Protein AF-A0A7X8VM56-F1 (afdb_monomer_lite)

Foldseek 3Di:
DQEQWDKDAPPDPDPCWHDDPDPDPVSVVCSVAPDDRTPRDQNNLLQVQLCLVPQARDRDYDDPPDHMDTPDHDDRDDPVVSVVLQVVQLCCDPPRVLDDQDFDPARWRWDWHWDDDPLAIKTWIWHAGPVSGGGIFIDVNQHYNVSRSVVVSVVRNVVNVVVVVVVPDDPPPPDDDD

pLDDT: mean 78.43, std 21.4, range [33.41, 98.44]

Secondary structure (DSSP, 8-state):
--TT--EEBTTB----------SSTTHHHHTTTT-SS----HHHHHHHHHHHHHSS-----SSTT-PPEESS--PPPPHHHHHHHHHHHHHHHHTSTTTT----SS-EEEEEEEEEETTEEEEEEEEEETTTEEEEEEETT--SHHHHHHHHHHHHHHHHHHHHHHHHS---------

Radius of gyration: 19.13 Å; chains: 1; bounding box: 77×38×40 Å

Structure (mmCIF, N/CA/C/O backbone):
data_AF-A0A7X8VM56-F1
#
_entry.id   AF-A0A7X8VM56-F1
#
loop_
_atom_site.group_PDB
_atom_site.id
_atom_site.type_symbol
_atom_site.label_atom_id
_atom_site.label_alt_id
_atom_site.label_comp_id
_atom_site.label_asym_id
_atom_site.label_entity_id
_atom_site.label_seq_id
_atom_site.pdbx_PDB_ins_code
_atom_site.Cartn_x
_atom_site.Cartn_y
_atom_site.Cartn_z
_atom_site.occupancy
_atom_site.B_iso_or_equiv
_atom_site.auth_seq_id
_atom_site.auth_comp_id
_atom_site.auth_asym_id
_atom_site.auth_atom_id
_atom_site.pdbx_PDB_model_num
ATOM 1 N N . PHE A 1 1 ? 7.341 -9.571 8.031 1.00 50.28 1 PHE A N 1
ATOM 2 C CA . PHE A 1 1 ? 6.422 -8.952 7.052 1.00 50.28 1 PHE A CA 1
ATOM 3 C C . PHE A 1 1 ? 5.631 -9.972 6.226 1.00 50.28 1 PHE A C 1
ATOM 5 O O . PHE A 1 1 ? 4.682 -9.551 5.585 1.00 50.28 1 PHE A O 1
ATOM 12 N N . GLY A 1 2 ? 5.963 -11.275 6.219 1.00 45.44 2 GLY A N 1
ATOM 13 C CA . GLY A 1 2 ? 5.128 -12.284 5.542 1.00 45.44 2 GLY A CA 1
ATOM 14 C C . GLY A 1 2 ? 5.431 -12.541 4.066 1.00 45.44 2 GLY A C 1
ATOM 15 O O . GLY A 1 2 ? 4.726 -13.335 3.455 1.00 45.44 2 GLY A O 1
ATOM 16 N N . LEU A 1 3 ? 6.463 -11.911 3.495 1.00 55.19 3 LEU A N 1
ATOM 17 C CA . LEU A 1 3 ? 6.991 -12.293 2.179 1.00 55.19 3 LEU A CA 1
ATOM 18 C C . LEU A 1 3 ? 7.727 -13.630 2.287 1.00 55.19 3 LEU A C 1
ATOM 20 O O . LEU A 1 3 ? 8.520 -13.794 3.211 1.00 55.19 3 LEU A O 1
ATOM 24 N N . GLY A 1 4 ? 7.472 -14.546 1.350 1.00 48.69 4 GLY A N 1
ATOM 25 C CA . GLY A 1 4 ? 8.068 -15.887 1.348 1.00 48.69 4 GLY A CA 1
ATOM 26 C C . GLY A 1 4 ? 7.376 -16.903 2.260 1.00 48.69 4 GLY A C 1
ATOM 27 O O . GLY A 1 4 ? 7.825 -18.041 2.318 1.00 48.69 4 GLY A O 1
ATOM 28 N N . VAL A 1 5 ? 6.299 -16.514 2.956 1.00 55.69 5 VAL A N 1
ATOM 29 C CA . VAL A 1 5 ? 5.525 -17.424 3.812 1.00 55.69 5 VAL A CA 1
ATOM 30 C C . VAL A 1 5 ? 4.396 -18.058 3.018 1.00 55.69 5 VAL A C 1
ATOM 32 O O . VAL A 1 5 ? 3.622 -17.355 2.360 1.00 55.69 5 VAL A O 1
ATOM 35 N N . ASP A 1 6 ? 4.290 -19.379 3.116 1.00 58.75 6 ASP A N 1
ATOM 36 C CA . ASP A 1 6 ? 3.211 -20.153 2.515 1.00 58.75 6 ASP A CA 1
ATOM 37 C C . ASP A 1 6 ? 1.951 -20.069 3.384 1.00 58.75 6 ASP A C 1
ATOM 39 O O . ASP A 1 6 ? 1.952 -20.415 4.570 1.00 58.75 6 ASP A O 1
ATOM 43 N N . TYR A 1 7 ? 0.860 -19.610 2.775 1.00 58.22 7 TYR A N 1
ATOM 44 C CA . TYR A 1 7 ? -0.464 -19.599 3.387 1.00 58.22 7 TYR A CA 1
ATOM 45 C C . TYR A 1 7 ? -1.358 -20.558 2.613 1.00 58.22 7 TYR A C 1
ATOM 47 O O . TYR A 1 7 ? -1.535 -20.407 1.405 1.00 58.22 7 TYR A O 1
ATOM 55 N N . GLU A 1 8 ? -1.963 -21.511 3.314 1.00 61.66 8 GLU A N 1
ATOM 56 C CA . GLU A 1 8 ? -3.044 -22.319 2.759 1.00 61.66 8 GLU A CA 1
ATOM 57 C C . GLU A 1 8 ? -4.370 -21.645 3.110 1.00 61.66 8 GLU A C 1
ATOM 59 O O . GLU A 1 8 ? -4.875 -21.758 4.232 1.00 61.66 8 GLU A O 1
ATOM 64 N N . ILE A 1 9 ? -4.913 -20.895 2.148 1.00 63.25 9 ILE A N 1
ATOM 65 C CA . ILE A 1 9 ? -6.162 -20.145 2.297 1.00 63.25 9 ILE A CA 1
ATOM 66 C C . ILE A 1 9 ? -7.272 -20.894 1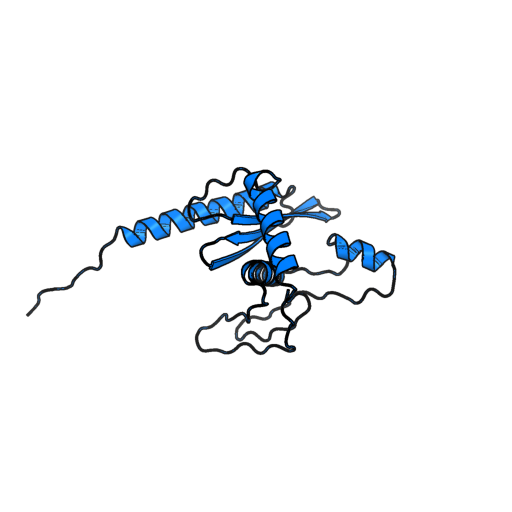.548 1.00 63.25 9 ILE A C 1
ATOM 68 O O . ILE A 1 9 ? -7.232 -20.983 0.318 1.00 63.25 9 ILE A O 1
ATOM 72 N N . PRO A 1 10 ? -8.305 -21.408 2.239 1.00 50.91 10 PRO A N 1
ATOM 73 C CA . PRO A 1 10 ? -9.418 -22.075 1.575 1.00 50.91 10 PRO A CA 1
ATOM 74 C C . PRO A 1 10 ? -10.081 -21.183 0.512 1.00 50.91 10 PRO A C 1
ATOM 76 O O . PRO A 1 10 ? -10.544 -20.080 0.805 1.00 50.91 10 PRO A O 1
ATOM 79 N N . GLY A 1 11 ? -10.144 -21.681 -0.728 1.00 45.56 11 GLY A N 1
ATOM 80 C CA . GLY A 1 11 ? -10.738 -20.972 -1.868 1.00 45.56 11 GLY A CA 1
ATOM 81 C C . GLY A 1 11 ? -9.797 -20.017 -2.609 1.00 45.56 11 GLY A C 1
ATOM 82 O O . GLY A 1 11 ? -10.266 -19.295 -3.489 1.00 45.56 11 GLY A O 1
ATOM 83 N N . LEU A 1 12 ? -8.500 -20.011 -2.285 1.00 49.53 12 LEU A N 1
ATOM 84 C CA . LEU A 1 12 ? -7.495 -19.193 -2.957 1.00 49.53 12 LEU A CA 1
ATOM 85 C C . LEU A 1 12 ? -6.215 -20.003 -3.192 1.00 49.53 12 LEU A C 1
ATOM 87 O O . LEU A 1 12 ? -5.520 -20.361 -2.246 1.00 49.53 12 LEU A O 1
ATOM 91 N N . ASP A 1 13 ? -5.872 -20.242 -4.456 1.00 48.50 13 ASP A N 1
ATOM 92 C CA . ASP A 1 13 ? -4.548 -20.753 -4.818 1.00 48.50 13 ASP A CA 1
ATOM 93 C C . ASP A 1 13 ? -3.540 -19.592 -4.703 1.00 48.50 13 ASP A C 1
ATOM 95 O O . ASP A 1 13 ? -3.331 -18.835 -5.655 1.00 48.50 13 ASP A O 1
ATOM 99 N N . THR A 1 14 ? -2.969 -19.366 -3.514 1.00 49.28 14 THR A N 1
ATOM 100 C CA . THR A 1 14 ? -2.002 -18.277 -3.294 1.00 49.28 14 THR A CA 1
ATOM 101 C C . THR A 1 14 ? -0.565 -18.690 -3.560 1.00 49.28 14 THR A C 1
ATOM 103 O O . THR A 1 14 ? -0.025 -19.555 -2.882 1.00 49.28 14 THR A O 1
ATOM 106 N N . ILE A 1 15 ? 0.099 -17.947 -4.447 1.00 50.47 15 ILE A N 1
ATOM 107 C CA . ILE A 1 15 ? 1.547 -17.719 -4.391 1.00 50.47 15 ILE A CA 1
ATOM 108 C C . ILE A 1 15 ? 1.717 -16.345 -3.738 1.00 50.47 15 ILE A C 1
ATOM 110 O O . ILE A 1 15 ? 1.445 -15.321 -4.363 1.00 50.47 15 ILE A O 1
ATOM 114 N N . THR A 1 16 ? 2.102 -16.294 -2.464 1.00 48.06 16 THR A N 1
ATOM 115 C CA . THR A 1 16 ? 2.368 -15.019 -1.764 1.00 48.06 16 THR A CA 1
ATOM 116 C C . THR A 1 16 ? 3.607 -14.321 -2.328 1.00 48.06 16 THR A C 1
ATOM 118 O O . THR A 1 16 ? 3.652 -13.089 -2.392 1.00 48.06 16 THR A O 1
ATOM 121 N N . GLY A 1 17 ? 4.533 -15.123 -2.849 1.00 43.62 17 GLY A N 1
ATOM 122 C CA . GLY A 1 17 ? 5.776 -14.756 -3.513 1.00 43.62 17 GLY A CA 1
ATOM 123 C C . GLY A 1 17 ? 6.907 -15.637 -2.992 1.00 43.62 17 GLY A C 1
ATOM 124 O O . GLY A 1 17 ? 6.900 -15.995 -1.820 1.00 43.62 17 GLY A O 1
ATOM 125 N N . SER A 1 18 ? 7.869 -16.002 -3.838 1.00 38.53 18 SER A N 1
ATOM 126 C CA . SER A 1 18 ? 9.094 -16.697 -3.420 1.00 38.53 18 SER A CA 1
ATOM 127 C C . SER A 1 18 ? 10.234 -15.689 -3.316 1.00 38.53 18 SER A C 1
ATOM 129 O O . SER A 1 18 ? 10.487 -15.001 -4.301 1.00 38.53 18 SER A O 1
ATOM 131 N N . VAL A 1 19 ? 10.926 -1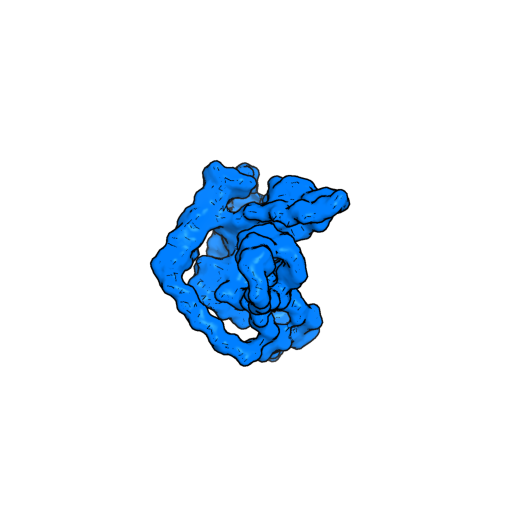5.632 -2.174 1.00 38.41 19 VAL A N 1
ATOM 132 C CA . VAL A 1 19 ? 12.234 -14.967 -2.048 1.00 38.41 19 VAL A CA 1
ATOM 133 C C . VAL A 1 19 ? 13.291 -16.073 -2.126 1.00 38.41 19 VAL A C 1
ATOM 135 O O . VAL A 1 19 ? 13.425 -16.827 -1.161 1.00 38.41 19 VAL A O 1
ATOM 138 N N . PRO A 1 20 ? 14.004 -16.266 -3.249 1.00 36.03 20 PRO A N 1
ATOM 139 C CA . PRO A 1 20 ? 15.064 -17.264 -3.308 1.00 36.03 20 PRO A CA 1
ATOM 140 C C . PRO A 1 20 ? 16.235 -16.830 -2.412 1.00 36.03 20 PRO A C 1
ATOM 142 O O . PRO A 1 20 ? 16.651 -15.671 -2.446 1.00 36.03 20 PRO A O 1
ATOM 145 N N . GLU A 1 21 ? 16.822 -17.749 -1.640 1.00 37.28 21 GLU A N 1
ATOM 146 C CA . GLU A 1 21 ? 18.122 -17.505 -1.005 1.00 37.28 21 GLU A CA 1
ATOM 147 C C . GLU A 1 21 ? 19.192 -17.382 -2.105 1.00 37.28 21 GLU A C 1
ATOM 149 O O . GLU A 1 21 ? 19.701 -18.379 -2.604 1.00 37.28 21 GLU A O 1
ATOM 154 N N . GLY A 1 22 ? 19.504 -16.156 -2.538 1.00 36.41 22 GLY A N 1
ATOM 155 C CA . GLY A 1 22 ? 20.506 -15.913 -3.580 1.00 36.41 22 GLY A CA 1
ATOM 156 C C . GLY A 1 22 ? 21.882 -16.473 -3.196 1.00 36.41 22 GLY A C 1
ATOM 157 O O . GLY A 1 22 ? 22.493 -16.039 -2.203 1.00 36.41 22 GLY A O 1
ATOM 158 N N . GLU A 1 23 ? 22.381 -17.416 -3.998 1.00 36.62 23 GLU A N 1
ATOM 159 C CA . GLU A 1 23 ? 23.683 -18.073 -3.831 1.00 36.62 23 GLU A CA 1
ATOM 160 C C . GLU A 1 23 ? 24.850 -17.155 -4.249 1.00 36.62 23 GLU A C 1
ATOM 162 O O . GLU A 1 23 ? 26.005 -17.416 -3.902 1.00 36.62 23 GLU A O 1
ATOM 167 N N . THR A 1 24 ? 24.574 -16.030 -4.927 1.00 35.34 24 THR A N 1
ATOM 168 C CA . THR A 1 24 ? 25.592 -15.086 -5.408 1.00 35.34 24 THR A CA 1
ATOM 169 C C . THR A 1 24 ? 25.341 -13.616 -5.004 1.00 35.34 24 THR A C 1
ATOM 171 O O . THR A 1 24 ? 24.203 -13.181 -4.821 1.00 35.34 24 THR A O 1
ATOM 174 N N . PRO A 1 25 ? 26.398 -12.782 -4.871 1.00 37.44 25 PRO A N 1
ATOM 175 C CA . PRO A 1 25 ? 26.272 -11.358 -4.516 1.00 37.44 25 PRO A CA 1
ATOM 176 C C . PRO A 1 25 ? 25.482 -10.499 -5.521 1.00 37.44 25 PRO A C 1
ATOM 178 O O . PRO A 1 25 ? 24.976 -9.438 -5.150 1.00 37.44 25 PRO A O 1
ATOM 181 N N . LEU A 1 26 ? 25.381 -10.946 -6.778 1.00 33.41 26 LEU A N 1
ATOM 182 C CA . LEU A 1 26 ? 24.606 -10.277 -7.825 1.00 33.41 26 LEU A CA 1
ATOM 183 C C . LEU A 1 26 ? 23.098 -10.450 -7.571 1.00 33.41 26 LEU A C 1
ATOM 185 O O . LEU A 1 26 ? 22.375 -9.462 -7.527 1.00 33.41 26 LEU A O 1
ATOM 189 N N . GLU A 1 27 ? 22.660 -11.665 -7.231 1.00 34.16 27 GLU A N 1
ATOM 190 C CA . GLU A 1 27 ? 21.262 -11.988 -6.892 1.00 34.16 27 GLU A CA 1
ATOM 191 C C . GLU A 1 27 ? 20.774 -11.240 -5.637 1.00 34.16 27 GLU A C 1
ATOM 193 O O . GLU A 1 27 ? 19.629 -10.801 -5.566 1.00 34.16 27 GLU A O 1
ATOM 198 N N . ARG A 1 28 ? 21.666 -10.994 -4.665 1.00 40.19 28 ARG A N 1
ATOM 199 C CA . ARG A 1 28 ? 21.360 -10.201 -3.454 1.00 40.19 28 ARG A CA 1
ATOM 200 C C . ARG A 1 28 ? 21.189 -8.705 -3.720 1.00 40.19 28 ARG A C 1
ATOM 202 O O . ARG A 1 28 ? 20.582 -8.010 -2.910 1.00 40.19 28 ARG A O 1
ATOM 209 N N . THR A 1 29 ? 21.746 -8.205 -4.821 1.00 36.59 29 THR A N 1
ATOM 210 C CA . THR A 1 29 ? 21.619 -6.798 -5.226 1.00 36.59 29 THR A CA 1
ATOM 211 C C . THR A 1 29 ? 20.347 -6.584 -6.051 1.00 36.59 29 THR A C 1
ATOM 213 O O . THR A 1 29 ? 19.706 -5.542 -5.927 1.00 36.59 29 THR A O 1
ATOM 216 N N . GLU A 1 30 ? 19.940 -7.591 -6.828 1.00 38.47 30 GLU A N 1
ATOM 217 C CA . GLU A 1 30 ? 18.724 -7.575 -7.652 1.00 38.47 30 GLU A CA 1
ATOM 218 C C . GLU A 1 30 ? 17.434 -7.763 -6.818 1.00 38.47 30 GLU A C 1
ATOM 220 O O . GLU A 1 30 ? 16.454 -7.044 -7.039 1.00 38.47 30 GLU A O 1
ATOM 225 N N . ALA A 1 31 ? 17.477 -8.580 -5.754 1.00 39.38 31 ALA A N 1
ATOM 226 C CA . ALA A 1 31 ? 16.377 -8.745 -4.788 1.00 39.38 31 ALA A CA 1
ATOM 227 C C . ALA A 1 31 ? 16.036 -7.461 -3.996 1.00 39.38 31 ALA A C 1
ATOM 229 O O . ALA A 1 31 ? 14.920 -7.262 -3.520 1.00 39.38 31 ALA A O 1
ATOM 230 N N . GLY A 1 32 ? 16.993 -6.534 -3.872 1.00 33.88 32 GLY A N 1
ATOM 231 C CA . GLY A 1 32 ? 16.795 -5.255 -3.184 1.00 33.88 32 GLY A CA 1
ATOM 232 C C . GLY A 1 32 ? 15.953 -4.233 -3.960 1.00 33.88 32 GLY A C 1
ATOM 233 O O . GLY A 1 32 ? 15.518 -3.246 -3.365 1.00 33.88 32 GLY A O 1
ATOM 234 N N . TYR A 1 33 ? 15.723 -4.452 -5.263 1.00 39.97 33 TYR A N 1
ATOM 235 C CA . TYR A 1 33 ? 15.013 -3.518 -6.152 1.00 39.97 33 TYR A CA 1
ATOM 236 C C . TYR A 1 33 ? 14.017 -4.193 -7.114 1.00 39.97 33 TYR A C 1
ATOM 238 O O . TYR A 1 33 ? 13.492 -3.529 -8.007 1.00 39.97 33 TYR A O 1
ATOM 246 N N . GLY A 1 34 ? 13.707 -5.479 -6.916 1.00 40.72 34 GLY A N 1
ATOM 247 C CA . GLY A 1 34 ? 12.612 -6.157 -7.615 1.00 40.72 34 GLY A CA 1
ATOM 248 C C . GLY A 1 34 ? 12.898 -6.528 -9.073 1.00 40.72 34 GLY A C 1
ATOM 249 O O . GLY A 1 34 ? 11.994 -6.442 -9.903 1.00 40.72 34 GLY A O 1
ATOM 250 N N . GLN A 1 35 ? 14.126 -6.945 -9.398 1.00 34.28 35 GLN A N 1
ATOM 251 C CA . GLN A 1 35 ? 14.418 -7.643 -10.660 1.00 34.28 35 GLN A CA 1
ATOM 252 C C . GLN A 1 35 ? 15.032 -9.025 -10.382 1.00 34.28 35 GLN A C 1
ATOM 254 O O . GLN A 1 35 ? 15.704 -9.210 -9.376 1.00 34.28 35 GLN A O 1
ATOM 259 N N . GLY A 1 36 ? 14.740 -10.010 -11.241 1.00 47.38 36 GLY A N 1
ATOM 260 C CA . GLY A 1 36 ? 15.000 -11.440 -11.001 1.00 47.38 36 GLY A CA 1
ATOM 261 C C . GLY A 1 36 ? 13.720 -12.234 -10.687 1.00 47.38 36 GLY A C 1
ATOM 262 O O . GLY A 1 36 ? 12.619 -11.704 -10.792 1.00 47.38 36 GLY A O 1
ATOM 263 N N . LEU A 1 37 ? 13.846 -13.514 -10.316 1.00 35.53 37 LEU A N 1
ATOM 264 C CA . LEU A 1 37 ? 12.746 -14.440 -9.956 1.00 35.53 37 LEU A CA 1
ATOM 265 C C . LEU A 1 37 ? 11.932 -14.026 -8.701 1.00 35.53 37 LEU A C 1
ATOM 267 O O . LEU A 1 37 ? 11.117 -14.811 -8.214 1.00 35.53 37 LEU A O 1
ATOM 271 N N . ASP A 1 38 ? 12.126 -12.810 -8.188 1.00 44.28 38 ASP A N 1
ATOM 272 C CA . ASP A 1 38 ? 11.358 -12.224 -7.090 1.00 44.28 38 ASP A CA 1
ATOM 273 C C . ASP A 1 38 ? 9.940 -11.871 -7.563 1.00 44.28 38 ASP A C 1
ATOM 275 O O . ASP A 1 38 ? 9.639 -10.792 -8.079 1.00 44.28 38 ASP A O 1
ATOM 279 N N . LEU A 1 39 ? 9.033 -12.828 -7.388 1.00 54.47 39 LEU A N 1
ATOM 280 C CA . LEU A 1 39 ? 7.604 -12.683 -7.642 1.00 54.47 39 LEU A CA 1
ATOM 281 C C . LEU A 1 39 ? 6.924 -12.048 -6.420 1.00 54.47 39 LEU A C 1
ATOM 283 O O . LEU A 1 39 ? 6.257 -12.734 -5.650 1.00 54.47 39 LEU A O 1
ATOM 287 N N . ALA A 1 40 ? 7.060 -10.734 -6.223 1.00 62.59 40 ALA A N 1
ATOM 288 C CA . ALA A 1 40 ? 6.226 -10.027 -5.249 1.00 62.59 40 ALA A CA 1
ATOM 289 C C . ALA A 1 40 ? 4.788 -9.919 -5.78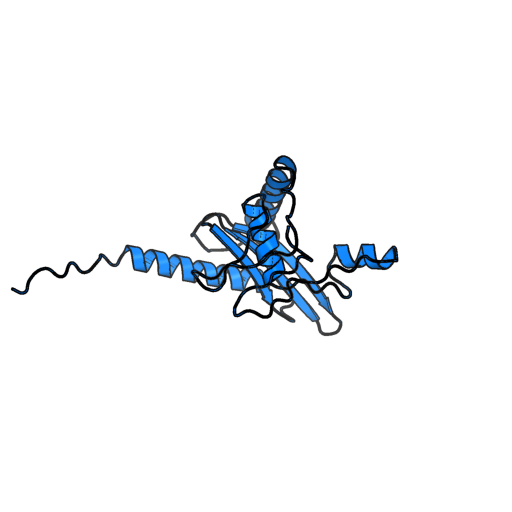9 1.00 62.59 40 ALA A C 1
ATOM 291 O O . ALA A 1 40 ? 4.487 -9.107 -6.666 1.00 62.59 40 ALA A O 1
ATOM 292 N N . SER A 1 41 ? 3.881 -10.761 -5.288 1.00 80.69 41 SER A N 1
ATOM 293 C CA . SER A 1 41 ? 2.464 -10.681 -5.651 1.00 80.69 41 SER A CA 1
ATOM 294 C C . SER A 1 41 ? 1.797 -9.461 -4.990 1.00 80.69 41 SER A C 1
ATOM 296 O O . SER A 1 41 ? 2.184 -9.073 -3.881 1.00 80.69 41 SER A O 1
ATOM 298 N N . PRO A 1 42 ? 0.744 -8.869 -5.589 1.00 87.12 42 PRO A N 1
ATOM 299 C CA . PRO A 1 42 ? -0.050 -7.842 -4.911 1.00 87.12 42 PRO A CA 1
ATOM 300 C C . PRO A 1 42 ? -0.589 -8.308 -3.552 1.00 87.12 42 PRO A C 1
ATOM 302 O O . PRO A 1 42 ? -0.639 -7.530 -2.604 1.00 87.12 42 PRO A O 1
ATOM 305 N N . PHE A 1 43 ? -0.930 -9.592 -3.422 1.00 83.25 43 PHE A N 1
ATOM 306 C CA . PHE A 1 43 ? -1.373 -10.162 -2.154 1.00 83.25 43 PHE A CA 1
ATOM 307 C C . PHE A 1 43 ? -0.270 -10.132 -1.083 1.00 83.25 43 PHE A C 1
ATOM 309 O O . PHE A 1 43 ? -0.497 -9.634 0.019 1.00 83.25 43 PHE A O 1
ATOM 316 N N . GLY A 1 44 ? 0.945 -10.577 -1.419 1.00 83.81 44 GLY A N 1
ATOM 317 C CA . GLY A 1 44 ? 2.099 -10.509 -0.519 1.00 83.81 44 GLY A CA 1
ATOM 318 C C . GLY A 1 44 ? 2.421 -9.074 -0.098 1.00 83.81 44 GLY A C 1
ATOM 319 O O . GLY A 1 44 ? 2.626 -8.803 1.083 1.00 83.81 44 GLY A O 1
ATOM 320 N N . MET A 1 45 ? 2.370 -8.121 -1.032 1.00 89.12 45 MET A N 1
ATOM 321 C CA . MET A 1 45 ? 2.602 -6.704 -0.723 1.00 89.12 45 MET A CA 1
ATOM 322 C C . MET A 1 45 ? 1.504 -6.085 0.152 1.00 89.12 45 MET A C 1
ATOM 324 O O . MET A 1 45 ? 1.798 -5.237 1.001 1.00 89.12 45 MET A O 1
ATOM 328 N N . ALA A 1 46 ? 0.256 -6.540 0.024 1.00 92.06 46 ALA A N 1
ATOM 329 C CA . ALA A 1 46 ? -0.810 -6.149 0.940 1.00 92.06 46 ALA A CA 1
ATOM 330 C C . ALA A 1 46 ? -0.550 -6.677 2.365 1.00 92.06 46 ALA A C 1
ATOM 332 O O . ALA A 1 46 ? -0.701 -5.919 3.323 1.00 92.06 46 ALA A O 1
ATOM 333 N N . LEU A 1 47 ? -0.073 -7.921 2.520 1.00 90.25 47 LEU A N 1
ATOM 334 C CA . LEU A 1 47 ? 0.322 -8.476 3.825 1.00 90.25 47 LEU A CA 1
ATOM 335 C C . LEU A 1 47 ? 1.499 -7.717 4.450 1.00 90.25 47 LEU A C 1
ATOM 337 O O . LEU A 1 47 ? 1.459 -7.391 5.637 1.00 90.25 47 LEU A O 1
ATOM 341 N N . VAL A 1 48 ? 2.513 -7.366 3.652 1.00 90.50 48 VAL A N 1
ATOM 342 C CA . VAL A 1 48 ? 3.631 -6.510 4.091 1.00 90.50 48 VAL A CA 1
ATOM 343 C C . VAL A 1 48 ? 3.111 -5.175 4.598 1.00 90.50 48 VAL A C 1
ATOM 345 O O . VAL A 1 48 ? 3.520 -4.714 5.663 1.00 90.50 48 VAL A O 1
ATOM 348 N N . SER A 1 49 ? 2.192 -4.565 3.852 1.00 95.50 49 SER A N 1
ATOM 349 C CA . SER A 1 49 ? 1.618 -3.269 4.203 1.00 95.50 49 SER A CA 1
ATOM 350 C C . SER A 1 49 ? 0.781 -3.349 5.482 1.00 95.50 49 SER A C 1
ATOM 352 O O . SER A 1 49 ? 0.892 -2.476 6.340 1.00 95.50 49 SER A O 1
ATOM 354 N N . ALA A 1 50 ? 0.023 -4.430 5.673 1.00 94.62 50 ALA A N 1
ATOM 355 C CA . ALA A 1 50 ? -0.709 -4.687 6.910 1.00 94.62 50 ALA A CA 1
ATOM 356 C C . ALA A 1 50 ? 0.231 -4.917 8.106 1.00 94.62 50 ALA A C 1
ATOM 358 O O . ALA A 1 50 ? -0.022 -4.438 9.213 1.00 94.62 50 ALA A O 1
ATOM 359 N N . ALA A 1 51 ? 1.359 -5.594 7.885 1.00 93.00 51 ALA A N 1
ATOM 360 C CA . ALA A 1 51 ? 2.383 -5.773 8.906 1.00 93.00 51 ALA A CA 1
ATOM 361 C C . ALA A 1 51 ? 3.102 -4.464 9.259 1.00 93.00 51 ALA A C 1
ATOM 363 O O . ALA A 1 51 ? 3.418 -4.241 10.426 1.00 93.00 51 ALA A O 1
ATOM 364 N N . ALA A 1 52 ? 3.313 -3.570 8.290 1.00 94.94 52 ALA A N 1
ATOM 365 C CA . ALA A 1 52 ? 3.813 -2.221 8.550 1.00 94.94 52 ALA A CA 1
ATOM 366 C C . ALA A 1 52 ? 2.804 -1.377 9.352 1.00 94.94 52 ALA A C 1
ATOM 368 O O . ALA A 1 52 ? 3.208 -0.611 10.226 1.00 94.94 52 ALA A O 1
ATOM 369 N N . ALA A 1 53 ? 1.503 -1.551 9.103 1.00 96.06 53 ALA A N 1
ATOM 370 C CA . ALA A 1 53 ? 0.444 -0.865 9.842 1.00 96.06 53 ALA A CA 1
ATOM 371 C C . ALA A 1 53 ? 0.364 -1.320 11.309 1.00 96.06 53 ALA A C 1
ATOM 373 O O . ALA A 1 53 ? 0.267 -0.499 12.218 1.00 96.06 53 ALA A O 1
ATOM 374 N N . THR A 1 54 ? 0.428 -2.632 11.545 1.00 93.75 54 THR A N 1
ATOM 375 C CA . THR A 1 54 ? 0.105 -3.239 12.851 1.00 93.75 54 THR A CA 1
ATOM 376 C C . THR A 1 54 ? 1.326 -3.676 13.664 1.00 93.75 54 THR A C 1
ATOM 378 O O . THR A 1 54 ? 1.203 -4.011 14.842 1.00 93.75 54 THR A O 1
ATOM 381 N N . GLY A 1 55 ? 2.511 -3.706 13.050 1.00 92.25 55 GLY A N 1
ATOM 382 C CA . GLY A 1 55 ? 3.732 -4.245 13.650 1.00 92.25 55 GLY A CA 1
ATOM 383 C C . GLY A 1 55 ? 3.746 -5.772 13.783 1.00 92.25 55 GLY A C 1
ATOM 384 O O . GLY A 1 55 ? 4.627 -6.313 14.449 1.00 92.25 55 GLY A O 1
ATOM 385 N N . LYS A 1 56 ? 2.785 -6.485 13.183 1.00 89.81 56 LYS A N 1
ATOM 386 C CA . LYS A 1 56 ? 2.703 -7.955 13.180 1.00 89.81 56 LYS A CA 1
ATOM 387 C C . LYS A 1 56 ? 2.173 -8.447 11.843 1.00 89.81 56 LYS A C 1
ATOM 389 O O . LYS A 1 56 ? 1.341 -7.789 11.236 1.00 89.81 56 LYS A O 1
ATOM 394 N N . THR A 1 57 ? 2.616 -9.610 11.381 1.00 84.81 57 THR A N 1
ATOM 395 C CA . THR A 1 57 ? 2.049 -10.181 10.152 1.00 84.81 57 THR A CA 1
ATOM 396 C C . THR A 1 57 ? 0.649 -10.731 10.450 1.00 84.81 57 THR A C 1
ATOM 398 O O . THR A 1 57 ? 0.536 -11.600 11.315 1.00 84.81 57 THR A O 1
ATOM 401 N N . PRO A 1 58 ? -0.420 -10.231 9.804 1.00 85.38 58 PRO A N 1
ATOM 402 C CA . PRO A 1 58 ? -1.755 -10.775 10.015 1.00 85.38 58 PRO A CA 1
ATOM 403 C C . PRO A 1 58 ? -1.894 -12.142 9.341 1.00 85.38 58 PRO A C 1
ATOM 405 O O . PRO A 1 58 ? -1.281 -12.395 8.304 1.00 85.38 58 PRO A O 1
ATOM 408 N N . VAL A 1 59 ? -2.758 -12.993 9.895 1.00 87.44 59 VAL A N 1
ATOM 409 C CA . VAL A 1 59 ? -3.193 -14.222 9.224 1.00 87.44 59 VAL A CA 1
ATOM 410 C C . VAL A 1 59 ? -4.372 -13.867 8.308 1.00 87.44 59 VAL A C 1
ATOM 412 O O . VAL A 1 59 ? -5.424 -13.470 8.816 1.00 87.44 59 VAL A O 1
ATOM 415 N N . PRO A 1 60 ? -4.221 -13.948 6.974 1.00 85.62 60 PRO A N 1
ATOM 416 C CA . PRO A 1 60 ? -5.282 -13.586 6.042 1.00 85.62 60 PRO A CA 1
ATOM 417 C C . PRO A 1 60 ? -6.431 -14.587 6.116 1.00 85.62 60 PRO A C 1
ATOM 419 O O . PRO A 1 60 ? -6.198 -15.784 6.206 1.00 85.62 60 PRO A O 1
ATOM 422 N N . VAL A 1 61 ? -7.671 -14.117 6.009 1.00 84.50 61 VAL A N 1
ATOM 423 C CA . VAL A 1 61 ? -8.866 -14.966 5.896 1.00 84.50 61 VAL A CA 1
ATOM 424 C C . VAL A 1 61 ? -9.682 -14.472 4.708 1.00 84.50 61 VAL A C 1
ATOM 426 O O . VAL A 1 61 ? -10.020 -13.292 4.648 1.00 84.50 61 VAL A O 1
ATOM 429 N N . LEU A 1 62 ? -10.004 -15.365 3.767 1.00 80.62 62 LEU A N 1
ATOM 430 C CA . LEU A 1 62 ? -10.844 -15.026 2.611 1.00 80.62 62 LEU A CA 1
ATOM 431 C C . LEU A 1 62 ? -12.321 -15.350 2.857 1.00 80.62 62 LEU A C 1
ATOM 433 O O . LEU A 1 62 ? -13.200 -14.554 2.532 1.00 80.62 62 LEU A O 1
ATOM 437 N N . ILE A 1 63 ? -12.597 -16.522 3.430 1.00 79.06 63 ILE A N 1
ATOM 438 C CA . ILE A 1 63 ? -13.957 -17.005 3.667 1.00 79.06 63 ILE A CA 1
ATOM 439 C C . ILE A 1 63 ? -14.225 -16.970 5.167 1.00 79.06 63 ILE A C 1
ATOM 441 O O . ILE A 1 63 ? -13.560 -17.650 5.946 1.00 79.06 63 ILE A O 1
ATOM 445 N N . SER A 1 64 ? -15.225 -16.192 5.585 1.00 80.50 64 SER A N 1
ATOM 446 C CA . SER A 1 64 ? -15.616 -16.122 6.993 1.00 80.50 64 SER A CA 1
ATOM 447 C C . SER A 1 64 ? -15.924 -17.516 7.552 1.00 80.50 64 SER A C 1
ATOM 449 O O . SER A 1 64 ? -16.602 -18.323 6.914 1.00 80.50 64 SER A O 1
ATOM 451 N N . GLY A 1 65 ? -15.416 -17.798 8.751 1.00 80.75 65 GLY A N 1
ATOM 452 C CA . GLY A 1 65 ? -15.581 -19.096 9.409 1.00 80.75 65 GLY A CA 1
ATOM 453 C C . GLY A 1 65 ? -14.670 -20.211 8.888 1.00 80.75 65 GLY A C 1
ATOM 454 O O . GLY A 1 65 ? -14.795 -21.333 9.367 1.00 80.75 65 GLY A O 1
ATOM 455 N N . HIS A 1 66 ? -13.767 -19.924 7.945 1.00 77.50 66 HIS A N 1
ATOM 456 C CA . HIS A 1 66 ? -12.728 -20.855 7.510 1.00 77.50 66 HIS A CA 1
ATOM 457 C C . HIS A 1 66 ? -11.369 -20.354 7.989 1.00 77.50 66 HIS A C 1
ATOM 459 O O . HIS A 1 66 ? -11.024 -19.189 7.793 1.00 77.50 66 HIS A O 1
ATOM 465 N N . GLU A 1 67 ? -10.616 -21.232 8.640 1.00 81.44 67 GLU A N 1
ATOM 466 C CA . GLU A 1 67 ? -9.287 -20.907 9.144 1.00 81.44 67 GLU A CA 1
ATOM 467 C C . GLU A 1 67 ? -8.243 -21.049 8.034 1.00 81.44 67 GLU A C 1
ATOM 469 O O . GLU A 1 67 ? -8.305 -21.964 7.210 1.00 81.44 67 GLU A O 1
ATOM 474 N N . THR A 1 68 ? -7.281 -20.132 8.034 1.00 81.88 68 THR A N 1
ATOM 475 C CA . THR A 1 68 ? -6.088 -20.198 7.189 1.00 81.88 68 THR A CA 1
ATOM 476 C C . THR A 1 68 ? -4.978 -20.879 7.965 1.00 81.88 68 THR A C 1
ATOM 478 O O . THR A 1 68 ? -4.712 -20.517 9.113 1.00 81.88 68 THR A O 1
ATOM 481 N N . THR A 1 69 ? -4.307 -21.835 7.328 1.00 77.50 69 THR A N 1
ATOM 482 C CA . THR A 1 69 ? -3.133 -22.485 7.919 1.00 77.50 69 THR A CA 1
ATOM 483 C C . THR A 1 69 ? -1.875 -21.724 7.510 1.00 77.50 69 THR A C 1
ATOM 485 O O . THR A 1 69 ? -1.722 -21.346 6.347 1.00 77.50 69 THR A O 1
ATOM 488 N N . VAL A 1 70 ? -0.989 -21.479 8.476 1.00 75.12 70 VAL A N 1
ATOM 489 C CA . VAL A 1 70 ? 0.286 -20.773 8.281 1.00 75.12 70 VAL A CA 1
ATOM 490 C C . VAL A 1 70 ? 1.421 -21.754 8.551 1.00 75.12 70 VAL A C 1
ATOM 492 O O . VAL A 1 70 ? 1.386 -22.461 9.560 1.00 75.12 70 VAL A O 1
ATOM 495 N N . SER A 1 71 ? 2.407 -21.819 7.656 1.00 68.75 71 SER A N 1
ATOM 496 C CA . SER A 1 71 ? 3.521 -22.772 7.758 1.00 68.75 71 SER A CA 1
ATOM 497 C C . SER A 1 71 ? 4.509 -22.453 8.887 1.00 68.75 71 SER A C 1
ATOM 499 O O . SER A 1 71 ? 5.158 -23.360 9.410 1.00 68.75 71 SER A O 1
ATOM 501 N N . GLU A 1 72 ? 4.601 -21.186 9.296 1.00 71.69 72 GLU A N 1
ATOM 502 C CA . GLU A 1 72 ? 5.532 -20.713 10.319 1.00 71.69 72 GLU A CA 1
ATOM 503 C C . GLU A 1 72 ? 4.991 -19.519 11.118 1.00 71.69 72 GLU A C 1
ATOM 505 O O . GLU A 1 72 ? 4.180 -18.729 10.637 1.00 71.69 72 GLU A O 1
ATOM 510 N N . ASP A 1 73 ? 5.465 -19.379 12.359 1.00 72.69 73 ASP A N 1
ATOM 511 C CA . ASP A 1 73 ? 5.205 -18.192 13.175 1.00 72.69 73 ASP A CA 1
ATOM 512 C C . ASP A 1 73 ? 6.242 -17.110 12.848 1.00 72.69 73 ASP A C 1
ATOM 514 O O . ASP A 1 73 ? 7.448 -17.366 12.855 1.00 72.69 73 ASP A O 1
ATOM 518 N N . ILE A 1 74 ? 5.780 -15.894 12.556 1.00 75.06 74 ILE A N 1
ATOM 519 C CA . ILE A 1 74 ? 6.637 -14.801 12.091 1.00 75.06 74 ILE A CA 1
ATOM 520 C C . ILE A 1 74 ? 6.880 -13.843 13.258 1.00 75.06 74 ILE A C 1
ATOM 522 O O . ILE A 1 74 ? 5.946 -13.148 13.676 1.00 75.06 74 ILE A O 1
ATOM 526 N N . PRO A 1 75 ? 8.127 -13.714 13.750 1.00 80.56 75 PRO A N 1
ATOM 527 C CA . PRO A 1 75 ? 8.436 -12.792 14.831 1.00 80.56 75 PRO A CA 1
ATOM 528 C C . PRO A 1 75 ? 8.027 -11.358 14.486 1.00 80.56 75 PRO A C 1
ATOM 530 O O . PRO A 1 75 ? 8.265 -10.866 13.377 1.00 80.56 75 PRO A O 1
ATOM 533 N N . ALA A 1 76 ? 7.435 -10.670 15.461 1.00 84.75 76 ALA A N 1
ATOM 534 C CA . ALA A 1 76 ? 7.118 -9.257 15.323 1.00 84.75 76 ALA A CA 1
ATOM 535 C C . ALA A 1 76 ? 8.417 -8.438 15.158 1.00 84.75 76 ALA A C 1
ATOM 537 O O . ALA A 1 76 ? 9.364 -8.650 15.923 1.00 84.75 76 ALA A O 1
ATOM 538 N N . PRO A 1 77 ? 8.485 -7.501 14.194 1.00 85.94 77 PRO A N 1
ATOM 539 C CA . PRO A 1 77 ? 9.610 -6.579 14.080 1.00 85.94 77 PRO A CA 1
ATOM 540 C C . PRO A 1 77 ? 9.742 -5.672 15.311 1.00 85.94 77 PRO A C 1
ATOM 542 O O . PRO A 1 77 ? 8.788 -5.475 16.065 1.00 85.94 77 PRO A O 1
ATOM 545 N N . ASP A 1 78 ? 10.920 -5.068 15.483 1.00 92.19 78 ASP A N 1
ATOM 546 C CA . ASP A 1 78 ? 11.154 -4.074 16.535 1.00 92.19 78 ASP A CA 1
ATOM 547 C C . ASP A 1 78 ? 10.140 -2.909 16.416 1.00 92.19 78 ASP A C 1
ATOM 549 O O . ASP A 1 78 ? 10.068 -2.270 15.357 1.00 92.19 78 ASP A O 1
ATOM 553 N N . PRO A 1 79 ? 9.374 -2.584 17.477 1.00 93.75 79 PRO A N 1
ATOM 554 C CA . PRO A 1 79 ? 8.420 -1.476 17.463 1.00 93.75 79 PRO A CA 1
ATOM 555 C C . PRO A 1 79 ? 9.033 -0.121 17.081 1.00 93.75 79 PRO A C 1
ATOM 557 O O . PRO A 1 79 ? 8.374 0.687 16.425 1.00 93.75 79 PRO A O 1
ATOM 560 N N . ALA A 1 80 ? 10.291 0.139 17.450 1.00 94.69 80 ALA A N 1
ATOM 561 C CA . ALA A 1 80 ? 10.982 1.370 17.079 1.00 94.69 80 ALA A CA 1
ATOM 562 C C . ALA A 1 80 ? 11.263 1.426 15.571 1.00 94.69 80 ALA A C 1
ATOM 564 O O . ALA A 1 80 ? 11.149 2.492 14.963 1.00 94.69 80 ALA A O 1
ATOM 565 N N . MET A 1 81 ? 11.578 0.280 14.959 1.00 93.81 81 MET A N 1
ATOM 566 C CA . MET A 1 81 ? 11.747 0.160 13.510 1.00 93.81 81 MET A CA 1
ATOM 567 C C . MET A 1 81 ? 10.417 0.377 12.784 1.00 93.81 81 MET A C 1
ATOM 569 O O . MET A 1 81 ? 10.369 1.112 11.800 1.00 93.81 81 MET A O 1
ATOM 573 N N . ILE A 1 82 ? 9.327 -0.206 13.297 1.00 95.56 82 ILE A N 1
ATOM 574 C CA . ILE A 1 82 ? 7.981 0.004 12.750 1.00 95.56 82 ILE A CA 1
ATOM 575 C C . ILE A 1 82 ? 7.613 1.485 12.801 1.00 95.56 82 ILE A C 1
ATOM 577 O O . ILE A 1 82 ? 7.265 2.053 11.774 1.00 95.56 82 ILE A O 1
ATOM 581 N N . SER A 1 83 ? 7.775 2.148 13.946 1.00 96.12 83 SER A N 1
ATOM 582 C CA . SER A 1 83 ? 7.452 3.574 14.072 1.00 96.12 83 SER A CA 1
ATOM 583 C C . SER A 1 83 ? 8.230 4.449 13.076 1.00 96.12 83 SER A C 1
ATOM 585 O O . SER A 1 83 ? 7.653 5.337 12.443 1.00 96.12 83 SER A O 1
ATOM 587 N N . GLN A 1 84 ? 9.519 4.166 12.867 1.00 96.31 84 GLN A N 1
ATOM 588 C CA . GLN A 1 84 ? 10.328 4.867 11.865 1.00 96.31 84 GLN A CA 1
ATOM 589 C C . GLN A 1 84 ? 9.833 4.602 10.438 1.00 96.31 84 GLN A C 1
ATOM 591 O O . GLN A 1 84 ? 9.701 5.540 9.649 1.00 96.31 84 GLN A O 1
ATOM 596 N N . LEU A 1 85 ? 9.518 3.345 10.110 1.00 95.69 85 LEU A N 1
ATOM 597 C CA . LEU A 1 85 ? 8.969 2.959 8.811 1.00 95.69 85 LEU A CA 1
ATOM 598 C C . LEU A 1 85 ? 7.658 3.691 8.513 1.00 95.69 85 LEU A C 1
ATOM 600 O O . LEU A 1 85 ? 7.510 4.265 7.435 1.00 95.69 85 LEU A O 1
ATOM 604 N N . GLN A 1 86 ? 6.744 3.737 9.480 1.00 97.75 86 GLN A N 1
ATOM 605 C CA . GLN A 1 86 ? 5.471 4.443 9.351 1.00 97.75 86 GLN A CA 1
ATOM 606 C C . GLN A 1 86 ? 5.696 5.942 9.088 1.00 97.75 86 GLN A C 1
ATOM 608 O O . GLN A 1 86 ? 5.086 6.509 8.183 1.00 97.75 86 GLN A O 1
ATOM 613 N N . GLY A 1 87 ? 6.639 6.582 9.788 1.00 97.69 87 GLY A N 1
ATOM 614 C CA . GLY A 1 87 ? 7.010 7.979 9.528 1.00 97.69 87 GLY A CA 1
ATOM 615 C C . GLY A 1 87 ? 7.554 8.219 8.111 1.00 97.69 87 GLY A C 1
ATOM 616 O O . GLY A 1 87 ? 7.196 9.205 7.455 1.00 97.69 87 GLY A O 1
AT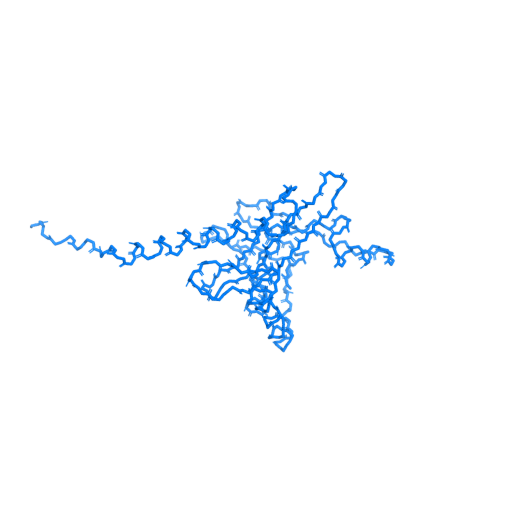OM 617 N N . MET A 1 88 ? 8.374 7.299 7.596 1.00 96.94 88 MET A N 1
ATOM 618 C CA . MET A 1 88 ? 8.868 7.359 6.214 1.00 96.94 88 MET A CA 1
ATOM 619 C C . MET A 1 88 ? 7.738 7.174 5.192 1.00 96.94 88 MET A C 1
ATOM 621 O O . MET A 1 88 ? 7.654 7.935 4.229 1.00 96.94 88 MET A O 1
ATOM 625 N N . MET A 1 89 ? 6.834 6.220 5.420 1.00 98.00 89 MET A N 1
ATOM 626 C CA . MET A 1 89 ? 5.678 5.964 4.551 1.00 98.00 89 MET A CA 1
ATOM 627 C C . MET A 1 89 ? 4.682 7.132 4.537 1.00 98.00 89 MET A C 1
ATOM 629 O O . MET A 1 89 ? 4.158 7.478 3.480 1.00 98.00 89 MET A O 1
ATOM 633 N N . ALA A 1 90 ? 4.458 7.792 5.678 1.00 97.69 90 ALA A N 1
ATOM 634 C CA . ALA A 1 90 ? 3.670 9.025 5.735 1.00 97.69 90 ALA A CA 1
ATOM 635 C C . ALA A 1 90 ? 4.305 10.133 4.885 1.00 97.69 90 ALA A C 1
ATOM 637 O O . ALA A 1 90 ? 3.618 10.850 4.159 1.00 97.69 90 ALA A O 1
ATOM 638 N N . SER A 1 91 ? 5.635 10.256 4.936 1.00 96.88 91 SER A N 1
ATOM 639 C CA . SER A 1 91 ? 6.365 11.290 4.194 1.00 96.88 91 SER A CA 1
ATOM 640 C C . SER A 1 91 ? 6.219 11.125 2.678 1.00 96.88 91 SER A C 1
ATOM 642 O O . SER A 1 91 ? 6.078 12.117 1.968 1.00 96.88 91 SER A O 1
ATOM 644 N N . VAL A 1 92 ? 6.170 9.889 2.168 1.00 96.38 92 VAL A N 1
ATOM 645 C CA . VAL A 1 92 ? 5.940 9.619 0.735 1.00 96.38 92 VAL A CA 1
ATOM 646 C C . VAL A 1 92 ? 4.630 10.232 0.245 1.00 96.38 92 VAL A C 1
ATOM 648 O O . VAL A 1 92 ? 4.599 10.796 -0.847 1.00 96.38 92 VAL A O 1
ATOM 651 N N . VAL A 1 93 ? 3.567 10.133 1.038 1.00 96.56 93 VAL A N 1
ATOM 652 C CA . VAL A 1 93 ? 2.237 10.634 0.671 1.00 96.56 93 VAL A CA 1
ATOM 653 C C . VAL A 1 93 ? 2.116 12.130 0.946 1.00 96.56 93 VAL A C 1
ATOM 655 O O . VAL A 1 93 ? 1.572 12.870 0.134 1.00 96.56 93 VAL A O 1
ATOM 658 N N . ASN A 1 94 ? 2.665 12.606 2.062 1.00 94.69 94 ASN A N 1
ATOM 659 C CA . ASN A 1 94 ? 2.492 13.997 2.475 1.00 94.69 94 ASN A CA 1
ATOM 660 C C . ASN A 1 94 ? 3.371 14.965 1.678 1.00 94.69 94 ASN A C 1
ATOM 662 O O . ASN A 1 94 ? 2.949 16.080 1.372 1.00 94.69 94 ASN A O 1
ATOM 666 N N . THR A 1 95 ? 4.599 14.564 1.347 1.00 92.38 95 THR A N 1
ATOM 667 C CA . THR A 1 95 ? 5.584 15.450 0.706 1.00 92.38 95 THR A CA 1
ATOM 668 C C . THR A 1 95 ? 6.335 14.806 -0.460 1.00 92.38 95 THR A C 1
ATOM 670 O O . THR A 1 95 ? 7.024 15.512 -1.196 1.00 92.38 95 THR A O 1
ATOM 673 N N . GLY A 1 96 ? 6.205 13.493 -0.649 1.00 92.38 96 GLY A N 1
ATOM 674 C CA . GLY A 1 96 ? 6.988 12.716 -1.606 1.00 92.38 96 GLY A CA 1
ATOM 675 C C . GLY A 1 96 ? 6.248 12.341 -2.890 1.00 92.38 96 GLY A C 1
ATOM 676 O O . GLY A 1 96 ? 5.440 13.095 -3.429 1.00 92.38 96 GLY A O 1
ATOM 677 N N . THR A 1 97 ? 6.577 11.162 -3.413 1.00 87.81 97 THR A N 1
ATOM 678 C CA . THR A 1 97 ? 6.119 10.655 -4.716 1.00 87.81 97 THR A CA 1
ATOM 679 C C . THR A 1 97 ? 4.651 10.237 -4.751 1.00 87.81 97 THR A C 1
ATOM 681 O O . THR A 1 97 ? 4.086 10.152 -5.832 1.00 87.81 97 THR A O 1
ATOM 684 N N . GLY A 1 98 ? 4.019 10.011 -3.597 1.00 86.19 98 GLY A N 1
ATOM 685 C CA . GLY A 1 98 ? 2.586 9.721 -3.489 1.00 86.19 98 GLY A CA 1
ATOM 686 C C . GLY A 1 98 ? 1.721 10.962 -3.249 1.00 86.19 98 GLY A C 1
ATOM 687 O O . GLY A 1 98 ? 0.540 10.830 -2.945 1.00 86.19 98 GLY A O 1
ATOM 688 N N . ARG A 1 99 ? 2.296 12.171 -3.312 1.00 91.56 99 ARG A N 1
ATOM 689 C CA . ARG A 1 99 ? 1.569 13.416 -3.030 1.00 91.56 99 ARG A CA 1
ATOM 690 C C . ARG A 1 99 ? 0.453 13.689 -4.035 1.00 91.56 99 ARG A C 1
ATOM 692 O O . ARG A 1 99 ? 0.564 13.365 -5.213 1.00 91.56 99 ARG A O 1
ATOM 699 N N . GLY A 1 100 ? -0.564 14.421 -3.586 1.00 91.06 100 GLY A N 1
ATOM 700 C CA . GLY A 1 100 ? -1.664 14.881 -4.440 1.00 91.06 100 GLY A CA 1
ATOM 701 C C . GLY A 1 100 ? -2.879 13.957 -4.472 1.00 91.06 100 GLY A C 1
ATOM 702 O O . GLY A 1 100 ? -3.803 14.239 -5.230 1.00 91.06 100 GLY A O 1
ATOM 703 N N . MET A 1 101 ? -2.891 12.910 -3.639 1.00 95.25 101 MET A N 1
ATOM 704 C CA . MET A 1 101 ? -4.103 12.149 -3.334 1.00 95.25 101 MET A CA 1
ATOM 705 C C . MET A 1 101 ? -5.205 13.077 -2.801 1.00 95.25 101 MET A C 1
ATOM 707 O O . MET A 1 101 ? -4.923 13.993 -2.024 1.00 95.25 101 MET A O 1
ATOM 711 N N . GLN A 1 102 ? -6.443 12.842 -3.227 1.00 96.75 102 GLN A N 1
ATOM 712 C CA . GLN A 1 102 ? -7.614 13.668 -2.926 1.00 96.75 102 GLN A CA 1
ATOM 713 C C . GLN A 1 102 ? -8.654 12.953 -2.058 1.00 96.75 102 GLN A C 1
ATOM 715 O O . GLN A 1 102 ? -9.606 13.599 -1.619 1.00 96.75 102 GLN A O 1
ATOM 720 N N . GLN A 1 103 ? -8.492 11.650 -1.804 1.00 95.50 103 GLN A N 1
ATOM 721 C CA . GLN A 1 103 ? -9.313 10.924 -0.832 1.00 95.50 103 GLN A CA 1
ATOM 722 C C . GLN A 1 103 ? -9.329 11.623 0.537 1.00 95.50 103 GLN A C 1
ATOM 724 O O . GLN A 1 103 ? -8.368 12.295 0.920 1.00 95.50 103 GLN A O 1
ATOM 729 N N . THR A 1 104 ? -10.415 11.452 1.286 1.00 95.12 104 THR A N 1
ATOM 730 C CA . THR A 1 104 ? -10.654 12.186 2.541 1.00 95.12 104 THR A CA 1
ATOM 731 C C . THR A 1 104 ? -10.918 11.273 3.737 1.00 95.12 104 THR A C 1
ATOM 733 O O . THR A 1 104 ? -11.098 11.763 4.850 1.00 95.12 104 THR A O 1
ATOM 736 N N . GLY A 1 105 ? -10.902 9.954 3.535 1.00 93.94 105 GLY A N 1
ATOM 737 C CA . GLY A 1 105 ? -11.216 8.941 4.541 1.00 93.94 105 GLY A CA 1
ATOM 738 C C . GLY A 1 105 ? -10.137 8.665 5.594 1.00 93.94 105 GLY A C 1
ATOM 739 O O . GLY A 1 105 ? -10.352 7.793 6.432 1.00 93.94 105 GLY A O 1
ATOM 740 N N . GLY A 1 106 ? -8.996 9.361 5.573 1.00 95.25 106 GLY A N 1
ATOM 741 C CA . GLY A 1 106 ? -7.940 9.251 6.593 1.00 95.25 106 GLY A CA 1
ATOM 742 C C . GLY A 1 106 ? -6.528 9.439 6.036 1.00 95.25 106 GLY A C 1
ATOM 743 O O . GLY A 1 106 ? -6.347 9.585 4.824 1.00 95.25 106 GLY A O 1
ATOM 744 N N . GLN A 1 107 ? -5.505 9.429 6.900 1.00 96.94 107 GLN A N 1
ATOM 745 C CA . GLN A 1 107 ? -4.113 9.476 6.438 1.00 96.94 107 GLN A CA 1
ATOM 746 C C . GLN A 1 107 ? -3.743 8.167 5.729 1.00 96.94 107 GLN A C 1
ATOM 748 O O . GLN A 1 107 ? -4.007 7.068 6.220 1.00 96.94 107 GLN A O 1
ATOM 753 N N . VAL A 1 108 ? -3.077 8.291 4.580 1.00 98.19 108 VAL A N 1
ATOM 754 C CA . VAL A 1 108 ? -2.476 7.161 3.862 1.00 98.19 108 VAL A CA 1
ATOM 755 C C . VAL A 1 108 ? -0.975 7.130 4.140 1.00 98.19 108 VAL A C 1
ATOM 757 O O . VAL A 1 108 ? -0.294 8.155 4.101 1.00 98.19 108 VAL A O 1
ATOM 760 N N . TYR A 1 109 ? -0.460 5.937 4.401 1.00 98.44 109 TYR A N 1
ATOM 761 C CA . TYR A 1 109 ? 0.947 5.625 4.601 1.00 98.44 109 TYR A CA 1
ATOM 762 C C . TYR A 1 109 ? 1.344 4.658 3.499 1.00 98.44 109 TYR A C 1
ATOM 764 O O . TYR A 1 109 ? 0.822 3.547 3.444 1.00 98.44 109 TYR A O 1
ATOM 772 N N . ALA A 1 110 ? 2.236 5.051 2.596 1.00 98.00 110 ALA A N 1
ATOM 773 C CA . ALA A 1 110 ? 2.488 4.233 1.418 1.00 98.00 110 ALA A CA 1
ATOM 774 C C . ALA A 1 110 ? 3.905 4.373 0.875 1.00 98.00 110 ALA A C 1
ATOM 776 O O . ALA A 1 110 ? 4.691 5.221 1.296 1.00 98.00 110 ALA A O 1
ATOM 777 N N . LYS A 1 111 ? 4.219 3.527 -0.100 1.00 97.19 111 LYS A N 1
ATOM 778 C CA . LYS A 1 111 ? 5.420 3.624 -0.915 1.00 97.19 111 LYS A CA 1
ATOM 779 C C . LYS A 1 111 ? 5.060 3.432 -2.386 1.00 97.19 111 LYS A C 1
ATOM 781 O O . LYS A 1 111 ? 4.294 2.535 -2.736 1.00 97.19 111 LYS A O 1
ATOM 786 N N . THR A 1 112 ? 5.634 4.273 -3.243 1.00 95.06 112 THR A N 1
ATOM 787 C CA . THR A 1 112 ? 5.588 4.096 -4.700 1.00 95.06 112 THR A CA 1
ATOM 788 C C . THR A 1 112 ? 6.745 3.220 -5.179 1.00 95.06 112 THR A C 1
ATOM 790 O O . THR A 1 112 ? 7.816 3.213 -4.560 1.00 95.06 112 THR A O 1
ATOM 793 N N . GLY A 1 113 ? 6.555 2.514 -6.288 1.00 89.88 113 GLY A N 1
ATOM 794 C CA . GLY A 1 113 ? 7.595 1.713 -6.927 1.00 89.88 113 GLY A CA 1
ATOM 795 C C . GLY A 1 113 ? 7.393 1.608 -8.433 1.00 89.88 113 GLY A C 1
ATOM 796 O O . GLY A 1 113 ? 6.277 1.756 -8.931 1.00 89.88 113 GLY A O 1
ATOM 797 N N . GLU A 1 114 ? 8.482 1.345 -9.142 1.00 87.69 114 GLU A N 1
ATOM 798 C CA . GLU A 1 114 ? 8.504 1.088 -10.579 1.00 87.69 114 GLU A CA 1
ATOM 799 C C . GLU A 1 114 ? 9.360 -0.150 -10.825 1.00 87.69 114 GLU A C 1
ATOM 801 O O . GLU A 1 114 ? 10.403 -0.307 -10.189 1.00 87.69 114 GLU A O 1
ATOM 806 N N . ALA A 1 115 ? 8.909 -1.033 -11.713 1.00 82.31 115 ALA A N 1
ATOM 807 C CA . ALA A 1 115 ? 9.665 -2.213 -12.119 1.00 82.31 115 ALA A CA 1
ATOM 808 C C . ALA A 1 115 ? 9.793 -2.233 -13.644 1.00 82.31 115 ALA A C 1
ATOM 810 O O . ALA A 1 115 ? 8.832 -2.521 -14.361 1.00 82.31 115 ALA A O 1
ATOM 811 N N . GLU A 1 116 ? 10.982 -1.889 -14.134 1.00 79.62 116 GLU A N 1
ATOM 812 C CA . GLU A 1 116 ? 11.280 -1.832 -15.563 1.00 79.62 116 GLU A CA 1
ATOM 813 C C . GLU A 1 116 ? 11.508 -3.224 -16.158 1.00 79.62 116 GLU A C 1
ATOM 815 O O . GLU A 1 116 ? 12.254 -4.041 -15.624 1.00 79.62 116 GLU A O 1
ATOM 820 N N . ILE A 1 117 ? 10.899 -3.470 -17.316 1.00 78.81 117 ILE A N 1
ATOM 821 C CA . ILE A 1 117 ? 11.151 -4.625 -18.175 1.00 78.81 117 ILE A CA 1
ATOM 822 C C . ILE A 1 117 ? 11.409 -4.152 -19.611 1.00 78.81 117 ILE A C 1
ATOM 824 O O . ILE A 1 117 ? 11.091 -3.024 -19.983 1.00 78.81 117 ILE A O 1
ATOM 828 N N . ASN A 1 118 ? 11.912 -5.042 -20.471 1.00 76.69 118 ASN A N 1
ATOM 829 C CA . ASN A 1 118 ? 12.203 -4.722 -21.880 1.00 76.69 118 ASN A CA 1
ATOM 830 C C . ASN A 1 118 ? 11.006 -4.123 -22.655 1.00 76.69 118 ASN A C 1
ATOM 832 O O . ASN A 1 118 ? 11.205 -3.443 -23.658 1.00 76.69 118 ASN A O 1
ATOM 836 N N . ALA A 1 119 ? 9.770 -4.388 -22.216 1.00 83.31 119 ALA A N 1
ATOM 837 C CA . ALA A 1 119 ? 8.536 -3.917 -22.848 1.00 83.31 119 ALA A CA 1
ATOM 838 C C . ALA A 1 119 ? 7.926 -2.648 -22.208 1.00 83.31 119 ALA A C 1
ATOM 840 O O . ALA A 1 119 ? 6.873 -2.200 -22.659 1.00 83.31 119 ALA A O 1
ATOM 841 N N . GLY A 1 120 ? 8.544 -2.075 -21.168 1.00 87.31 120 GLY A N 1
ATOM 842 C CA . GLY A 1 120 ? 8.037 -0.915 -20.422 1.00 87.31 120 GLY A CA 1
ATOM 843 C C . GLY A 1 120 ? 8.158 -1.091 -18.906 1.00 87.31 120 GLY A C 1
ATOM 844 O O . GLY A 1 120 ? 8.766 -2.046 -18.443 1.00 87.31 120 GLY A O 1
ATOM 845 N N . SER A 1 121 ? 7.565 -0.192 -18.118 1.00 88.12 121 SER A N 1
ATOM 846 C CA . SER A 1 121 ? 7.633 -0.241 -16.646 1.00 88.12 121 SER A CA 1
ATOM 847 C C . SER A 1 121 ? 6.287 -0.596 -16.019 1.00 88.12 121 SER A C 1
ATOM 849 O O . SER A 1 121 ? 5.235 -0.182 -16.508 1.00 88.12 121 SER A O 1
ATOM 851 N N . HIS A 1 122 ? 6.298 -1.406 -14.964 1.00 89.50 122 HIS A N 1
ATOM 852 C CA . HIS A 1 122 ? 5.138 -1.664 -14.114 1.00 89.50 122 HIS A CA 1
ATOM 853 C C . HIS A 1 122 ? 5.065 -0.615 -13.007 1.00 89.50 122 HIS A C 1
ATOM 855 O O . HIS A 1 122 ? 6.062 -0.353 -12.340 1.00 89.50 122 HIS A O 1
ATOM 861 N N . ALA A 1 123 ? 3.873 -0.073 -12.770 1.00 94.31 123 ALA A N 1
ATOM 862 C CA . ALA A 1 123 ? 3.642 0.916 -11.728 1.00 94.31 123 ALA A CA 1
ATOM 863 C C . ALA A 1 123 ? 3.114 0.241 -10.457 1.00 94.31 123 ALA A C 1
ATOM 865 O O . ALA A 1 123 ? 2.138 -0.512 -10.516 1.00 94.31 123 ALA A O 1
ATOM 866 N N . TRP A 1 124 ? 3.720 0.556 -9.314 1.00 95.25 124 TRP A N 1
ATOM 867 C CA . TRP A 1 124 ? 3.336 0.039 -8.005 1.00 95.25 124 TRP A CA 1
ATOM 868 C C . TRP A 1 124 ? 2.996 1.155 -7.022 1.00 95.25 124 TRP A C 1
ATOM 870 O O . TRP A 1 124 ? 3.700 2.163 -6.916 1.00 95.25 124 TRP A O 1
ATOM 880 N N . PHE A 1 125 ? 1.957 0.916 -6.226 1.00 97.50 125 PHE A N 1
ATOM 881 C CA . PHE A 1 125 ? 1.642 1.703 -5.042 1.00 97.50 125 PHE A CA 1
ATOM 882 C C . PHE A 1 125 ? 1.073 0.791 -3.957 1.00 97.50 125 PHE A C 1
ATOM 884 O O . PHE A 1 125 ? 0.072 0.111 -4.168 1.00 97.50 125 PHE A O 1
ATOM 891 N N . THR A 1 126 ? 1.731 0.735 -2.803 1.00 97.94 126 THR A N 1
ATOM 892 C CA . THR A 1 126 ? 1.375 -0.181 -1.711 1.00 97.94 126 THR A CA 1
ATOM 893 C C . THR A 1 126 ? 1.467 0.536 -0.379 1.00 97.94 126 THR A C 1
ATOM 895 O O . THR A 1 126 ? 2.323 1.405 -0.193 1.00 97.94 126 THR A O 1
ATOM 898 N N . GLY A 1 127 ? 0.591 0.191 0.554 1.00 97.94 127 GLY A N 1
ATOM 899 C CA . GLY A 1 127 ? 0.520 0.890 1.822 1.00 97.94 127 GLY A CA 1
ATOM 900 C C . GLY A 1 127 ? -0.713 0.539 2.628 1.00 97.94 127 GLY A C 1
ATOM 901 O O . GLY A 1 127 ? -1.368 -0.478 2.402 1.00 97.94 127 GLY A O 1
ATOM 902 N N . TYR A 1 128 ? -1.022 1.395 3.588 1.00 98.44 128 TYR A N 1
ATOM 903 C CA . TYR A 1 128 ? -2.210 1.281 4.410 1.00 98.44 128 TYR A CA 1
ATOM 904 C C . TYR A 1 128 ? -2.825 2.655 4.685 1.00 98.44 128 TYR A C 1
ATOM 906 O O . TYR A 1 128 ? -2.174 3.692 4.534 1.00 98.44 128 TYR A O 1
ATOM 914 N N . ARG A 1 129 ? -4.095 2.658 5.076 1.00 97.88 129 ARG A N 1
ATOM 915 C CA . ARG A 1 129 ? -4.861 3.831 5.498 1.00 97.88 129 ARG A CA 1
ATOM 916 C C . ARG A 1 129 ? -5.342 3.619 6.934 1.00 97.88 129 ARG A C 1
ATOM 918 O O . ARG A 1 129 ? -5.538 2.480 7.354 1.00 97.88 129 ARG A O 1
ATOM 925 N N . GLU A 1 130 ? -5.468 4.701 7.701 1.00 94.75 130 GLU A N 1
ATOM 926 C CA . GLU A 1 130 ? -5.776 4.661 9.147 1.00 94.75 130 GLU A CA 1
ATOM 927 C C . GLU A 1 130 ? -7.074 3.929 9.514 1.00 94.75 130 GLU A C 1
ATOM 929 O O . GLU A 1 130 ? -7.250 3.519 10.658 1.00 94.75 130 GLU A O 1
ATOM 934 N N . ASP A 1 131 ? -7.975 3.736 8.558 1.00 94.44 131 ASP A N 1
ATOM 935 C CA . ASP A 1 131 ? -9.266 3.076 8.720 1.00 94.44 131 ASP A CA 1
ATOM 936 C C . ASP A 1 131 ? -9.204 1.550 8.521 1.00 94.44 131 ASP A C 1
ATOM 938 O O . ASP A 1 131 ? -10.156 0.952 8.015 1.00 94.44 131 ASP A O 1
ATOM 942 N N . ASP A 1 132 ? -8.087 0.940 8.930 1.00 94.56 132 ASP A N 1
ATOM 943 C CA . ASP A 1 132 ? -7.831 -0.508 8.898 1.00 94.56 132 ASP A CA 1
ATOM 944 C C . ASP A 1 132 ? -7.879 -1.116 7.483 1.00 94.56 132 ASP A C 1
ATOM 946 O O . ASP A 1 132 ? -8.438 -2.186 7.239 1.00 94.56 132 ASP A O 1
ATOM 950 N N . ILE A 1 133 ? -7.288 -0.411 6.511 1.00 96.88 133 ILE A N 1
ATOM 951 C CA . ILE A 1 133 ? -7.153 -0.900 5.135 1.00 96.88 133 ILE A CA 1
ATOM 952 C C . ILE A 1 133 ? -5.680 -0.980 4.762 1.00 96.88 133 ILE A C 1
ATOM 954 O O . ILE A 1 133 ? -5.016 0.045 4.645 1.00 96.88 133 ILE A O 1
ATOM 958 N N . ALA A 1 134 ? -5.189 -2.184 4.476 1.00 97.31 134 ALA A N 1
ATOM 959 C CA . ALA A 1 134 ? -3.937 -2.397 3.757 1.00 97.31 134 ALA A CA 1
ATOM 960 C C . ALA A 1 134 ? -4.219 -2.687 2.277 1.00 97.31 134 ALA A C 1
ATOM 962 O O . ALA A 1 134 ? -5.195 -3.357 1.941 1.00 97.31 134 ALA A O 1
ATOM 963 N N . PHE A 1 135 ? -3.368 -2.189 1.384 1.00 97.25 135 PHE A N 1
ATOM 964 C CA . PHE A 1 135 ? -3.563 -2.297 -0.057 1.00 97.25 135 PHE A CA 1
ATOM 965 C C . PHE A 1 135 ? -2.243 -2.478 -0.807 1.00 97.25 135 PHE A C 1
ATOM 967 O O . PHE A 1 135 ? -1.182 -2.038 -0.364 1.00 97.25 135 PHE A O 1
ATOM 974 N N . ALA A 1 136 ? -2.346 -3.056 -2.001 1.00 96.50 136 ALA A N 1
ATOM 975 C CA . ALA A 1 136 ? -1.307 -3.046 -3.018 1.00 96.50 136 ALA A CA 1
ATOM 976 C C . ALA A 1 136 ? -1.963 -2.899 -4.395 1.00 96.50 136 ALA A C 1
ATOM 978 O O . ALA A 1 136 ? -2.881 -3.641 -4.741 1.00 96.50 136 ALA A O 1
ATOM 979 N N . THR A 1 137 ? -1.494 -1.932 -5.174 1.00 96.62 137 THR A N 1
ATOM 980 C CA . THR A 1 137 ? -1.946 -1.661 -6.539 1.00 96.62 137 THR A CA 1
ATOM 981 C C . THR A 1 137 ? -0.777 -1.863 -7.488 1.00 96.62 137 THR A C 1
ATOM 983 O O . THR A 1 137 ? 0.263 -1.221 -7.341 1.00 96.62 137 THR A O 1
ATOM 986 N N . LEU A 1 138 ? -0.973 -2.750 -8.462 1.00 93.81 138 LEU A N 1
ATOM 987 C CA . LEU A 1 138 ? -0.060 -3.006 -9.569 1.00 93.81 138 LEU A CA 1
ATOM 988 C C . LEU A 1 138 ? -0.765 -2.655 -10.875 1.00 93.81 138 LEU A C 1
ATOM 990 O O . LEU A 1 138 ? -1.817 -3.216 -11.181 1.00 93.81 138 LEU A O 1
ATOM 994 N N . VAL A 1 139 ? -0.152 -1.787 -11.674 1.00 93.50 139 VAL A N 1
ATOM 995 C CA . VAL A 1 139 ? -0.543 -1.566 -13.068 1.00 93.50 139 VAL A CA 1
ATOM 996 C C . VAL A 1 139 ? 0.572 -2.092 -13.963 1.00 93.50 139 VAL A C 1
ATOM 998 O O . VAL A 1 139 ? 1.631 -1.476 -14.110 1.00 93.50 139 VAL A O 1
ATOM 1001 N N . VAL A 1 140 ? 0.336 -3.269 -14.545 1.00 90.38 140 VAL A N 1
ATOM 1002 C CA . VAL A 1 140 ? 1.259 -3.914 -15.487 1.00 90.38 140 VAL A CA 1
ATOM 1003 C C . VAL A 1 140 ? 1.428 -3.017 -16.706 1.00 90.38 140 VAL A C 1
ATOM 1005 O O . VAL A 1 140 ? 0.447 -2.584 -17.305 1.00 90.38 140 VAL A O 1
ATOM 1008 N 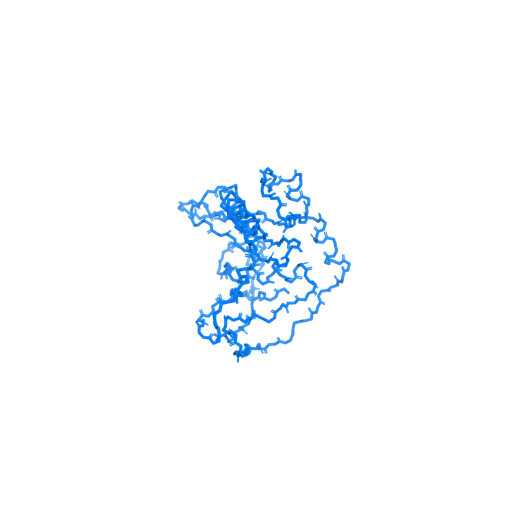N . LEU A 1 141 ? 2.683 -2.739 -17.057 1.00 90.94 141 LEU A N 1
ATOM 1009 C CA . LEU A 1 141 ? 3.054 -1.786 -18.109 1.00 90.94 141 LEU A CA 1
ATOM 1010 C C . LEU A 1 141 ? 2.419 -0.390 -17.912 1.00 90.94 141 LEU A C 1
ATOM 1012 O O . LEU A 1 141 ? 2.171 0.330 -18.876 1.00 90.94 141 LEU A O 1
ATOM 1016 N N . GLY A 1 142 ? 2.155 -0.008 -16.656 1.00 90.62 142 GLY A N 1
ATOM 1017 C CA . GLY A 1 142 ? 1.549 1.269 -16.276 1.00 90.62 142 GLY A CA 1
ATOM 1018 C C . GLY A 1 142 ? 2.470 2.487 -16.382 1.00 90.62 142 GLY A C 1
ATOM 1019 O O . GLY A 1 142 ? 2.013 3.604 -16.141 1.00 90.62 142 GLY A O 1
ATOM 1020 N N . GLY A 1 143 ? 3.742 2.290 -16.737 1.00 91.56 143 GLY A N 1
ATOM 1021 C CA . GLY A 1 143 ? 4.742 3.349 -16.781 1.00 91.56 143 GLY A CA 1
ATOM 1022 C C . GLY A 1 143 ? 5.158 3.769 -15.374 1.00 91.56 143 GLY A C 1
ATOM 1023 O O . GLY A 1 143 ? 5.532 2.921 -14.567 1.00 91.56 143 GLY A O 1
ATOM 1024 N N . GLY A 1 144 ? 5.092 5.072 -15.104 1.00 90.50 144 GLY A N 1
ATOM 1025 C CA . GLY A 1 144 ? 5.470 5.648 -13.818 1.00 90.50 144 GLY A CA 1
ATOM 1026 C C . GLY A 1 144 ? 4.514 5.289 -12.680 1.00 90.50 144 GLY A C 1
ATOM 1027 O O . GLY A 1 144 ? 3.327 5.003 -12.884 1.00 90.50 144 GLY A O 1
ATOM 1028 N N . SER A 1 145 ? 5.033 5.321 -11.455 1.00 91.50 145 SER A N 1
ATOM 1029 C CA . SER A 1 145 ? 4.281 4.968 -10.243 1.00 91.50 145 SER A CA 1
ATOM 1030 C C . SER A 1 145 ? 3.061 5.865 -9.957 1.00 91.50 145 SER A C 1
ATOM 1032 O O . SER A 1 145 ? 2.156 5.476 -9.208 1.00 91.50 145 SER A O 1
ATOM 1034 N N . GLU A 1 146 ? 2.974 7.034 -10.595 1.00 95.31 146 GLU A N 1
ATOM 1035 C CA . GLU A 1 146 ? 1.823 7.937 -10.532 1.00 95.31 146 GLU A CA 1
ATOM 1036 C C . GLU A 1 146 ? 0.542 7.263 -11.033 1.00 95.31 146 GLU A C 1
ATOM 1038 O O . GLU A 1 146 ? -0.532 7.512 -10.487 1.00 95.31 146 GLU A O 1
ATOM 1043 N N . THR A 1 147 ? 0.644 6.365 -12.020 1.00 96.69 147 THR A N 1
ATOM 1044 C CA . THR A 1 147 ? -0.509 5.628 -12.552 1.00 96.69 147 THR A CA 1
ATOM 1045 C C . THR A 1 147 ? -1.152 4.757 -11.472 1.00 96.69 147 THR A C 1
ATOM 1047 O O . THR A 1 147 ? -2.368 4.801 -11.282 1.00 96.69 147 THR A O 1
ATOM 1050 N N . ALA A 1 148 ? -0.349 3.993 -10.724 1.00 97.06 148 ALA A N 1
ATOM 1051 C CA . ALA A 1 148 ? -0.852 3.167 -9.626 1.00 97.06 148 ALA A CA 1
ATOM 1052 C C . ALA A 1 148 ? -1.404 4.031 -8.483 1.00 97.06 148 ALA A C 1
ATOM 1054 O O . ALA A 1 148 ? -2.475 3.739 -7.955 1.00 97.06 148 ALA A O 1
ATOM 1055 N N . THR A 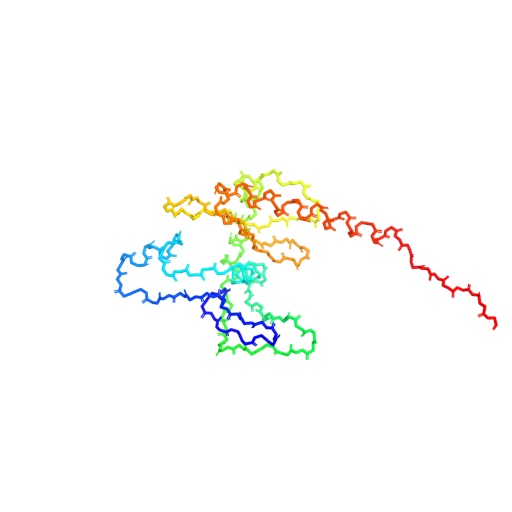1 149 ? -0.723 5.138 -8.169 1.00 97.88 149 THR A N 1
ATOM 1056 C CA . THR A 1 149 ? -1.161 6.102 -7.147 1.00 97.88 149 THR A CA 1
ATOM 1057 C C . THR A 1 149 ? -2.540 6.683 -7.479 1.00 97.88 149 THR A C 1
ATOM 1059 O O . THR A 1 149 ? -3.427 6.696 -6.628 1.00 97.88 149 THR A O 1
ATOM 1062 N N . ALA A 1 150 ? -2.759 7.099 -8.730 1.00 97.62 150 ALA A N 1
ATOM 1063 C CA . ALA A 1 150 ? -4.027 7.669 -9.185 1.00 97.62 150 ALA A CA 1
ATOM 1064 C C . ALA A 1 150 ? -5.182 6.654 -9.153 1.00 97.62 150 ALA A C 1
ATOM 1066 O O . ALA A 1 150 ? -6.299 7.000 -8.767 1.00 97.62 150 ALA A O 1
ATOM 1067 N N . VAL A 1 151 ? -4.922 5.394 -9.523 1.00 98.00 151 VAL A N 1
ATOM 1068 C CA . VAL A 1 151 ? -5.923 4.317 -9.437 1.00 98.00 151 VAL A CA 1
ATOM 1069 C C . VAL A 1 151 ? -6.352 4.086 -7.987 1.00 98.00 151 VAL A C 1
ATOM 1071 O O . VAL A 1 151 ? -7.550 4.004 -7.709 1.00 98.00 151 VAL A O 1
ATOM 1074 N N . THR A 1 152 ? -5.395 4.015 -7.058 1.00 98.25 152 THR A N 1
ATOM 1075 C CA . THR A 1 152 ? -5.690 3.847 -5.630 1.00 98.25 152 THR A CA 1
ATOM 1076 C C . THR A 1 152 ? -6.451 5.041 -5.058 1.00 98.25 152 THR A C 1
ATOM 1078 O O . THR A 1 152 ? -7.428 4.846 -4.338 1.00 98.25 152 THR A O 1
ATOM 1081 N N . ASP A 1 153 ? -6.050 6.269 -5.394 1.00 98.31 153 ASP A N 1
ATOM 1082 C CA . ASP A 1 153 ? -6.739 7.475 -4.927 1.00 98.31 153 ASP A CA 1
ATOM 1083 C C . ASP A 1 153 ? -8.195 7.506 -5.402 1.00 98.31 153 ASP A C 1
ATOM 1085 O O . ASP A 1 153 ? -9.111 7.687 -4.602 1.00 98.31 153 ASP A O 1
ATOM 1089 N N . HIS A 1 154 ? -8.435 7.205 -6.682 1.00 98.25 154 HIS A N 1
ATOM 1090 C CA . HIS A 1 154 ? -9.791 7.120 -7.217 1.00 98.25 154 HIS A CA 1
ATOM 1091 C C . HIS A 1 154 ? -10.627 6.038 -6.517 1.00 98.25 154 HIS A C 1
ATOM 1093 O O . HIS A 1 154 ? -11.797 6.268 -6.210 1.00 98.25 154 HIS A O 1
ATOM 1099 N N . PHE A 1 155 ? -10.051 4.866 -6.226 1.00 98.06 155 PHE A N 1
ATOM 1100 C CA . PHE A 1 155 ? -10.738 3.839 -5.437 1.00 98.06 155 PHE A CA 1
ATOM 1101 C C . PHE A 1 155 ? -11.150 4.369 -4.057 1.00 98.06 155 PHE A C 1
ATOM 1103 O O . PHE A 1 155 ? -12.304 4.194 -3.658 1.00 98.06 155 PHE A O 1
ATOM 1110 N N . PHE A 1 156 ? -10.245 5.049 -3.350 1.00 98.19 156 PHE A N 1
ATOM 1111 C CA . PHE A 1 156 ? -10.533 5.588 -2.025 1.00 98.19 156 PHE A CA 1
ATOM 1112 C C . PHE A 1 156 ? -11.566 6.710 -2.043 1.00 98.19 156 PHE A C 1
ATOM 1114 O O . PHE A 1 156 ? -12.482 6.670 -1.229 1.00 98.19 156 PHE A O 1
ATOM 1121 N N . ILE A 1 157 ? -11.522 7.621 -3.018 1.00 98.25 157 ILE A N 1
ATOM 1122 C CA . ILE A 1 157 ? -12.571 8.637 -3.205 1.00 98.25 157 ILE A CA 1
ATOM 1123 C C . ILE A 1 157 ? -13.947 7.967 -3.320 1.00 98.25 157 ILE A C 1
ATOM 1125 O O . ILE A 1 157 ? -14.887 8.333 -2.614 1.00 98.25 157 ILE A O 1
ATOM 1129 N N . ARG A 1 158 ? -14.067 6.929 -4.160 1.00 98.00 158 ARG A N 1
ATOM 1130 C CA . ARG A 1 158 ? -15.332 6.197 -4.331 1.00 98.00 158 ARG A CA 1
ATOM 1131 C C . ARG A 1 158 ? -15.761 5.466 -3.060 1.00 98.00 158 ARG A C 1
ATOM 1133 O O . ARG A 1 158 ? -16.953 5.437 -2.752 1.00 98.00 158 ARG A O 1
ATOM 1140 N N . LEU A 1 159 ? -14.819 4.880 -2.323 1.00 96.56 159 LEU A N 1
ATOM 1141 C CA . LEU A 1 159 ? -15.097 4.231 -1.043 1.00 96.56 159 LEU A CA 1
ATOM 1142 C C . LEU A 1 159 ? -15.628 5.233 -0.006 1.00 96.56 159 LEU A C 1
ATOM 1144 O O . LEU A 1 159 ? -16.612 4.941 0.679 1.00 96.56 159 LEU A O 1
ATOM 1148 N N . ASP A 1 160 ? -15.016 6.411 0.077 1.00 96.38 160 ASP A N 1
ATOM 1149 C CA . ASP A 1 160 ? -15.376 7.465 1.026 1.00 96.38 160 ASP A CA 1
ATOM 1150 C C . ASP A 1 160 ? -16.784 8.019 0.727 1.00 96.38 160 ASP A C 1
ATOM 1152 O O . ASP A 1 160 ? -17.624 8.142 1.625 1.00 96.38 160 ASP A O 1
ATOM 1156 N N . GLU A 1 161 ? -17.105 8.242 -0.553 1.00 96.12 161 GLU A N 1
ATOM 1157 C CA . GLU A 1 161 ? -18.448 8.626 -1.010 1.00 96.12 161 GLU A CA 1
ATOM 1158 C C . GLU A 1 161 ? -19.512 7.569 -0.663 1.00 96.12 161 GLU A C 1
ATOM 1160 O O . GLU A 1 161 ? -20.617 7.897 -0.211 1.00 96.12 161 GLU A O 1
ATOM 1165 N N . MET A 1 162 ? -19.194 6.282 -0.852 1.00 95.00 162 MET A N 1
ATOM 1166 C CA . MET A 1 162 ? -20.104 5.176 -0.540 1.00 95.00 162 MET A CA 1
ATOM 1167 C C . MET A 1 162 ? -20.373 5.053 0.960 1.00 95.00 162 MET A C 1
ATOM 1169 O O . MET A 1 162 ? -21.514 4.801 1.354 1.00 95.00 162 MET A O 1
ATOM 1173 N N . ARG A 1 163 ? -19.347 5.225 1.799 1.00 93.38 163 ARG A N 1
ATOM 1174 C CA . ARG A 1 163 ? -19.500 5.202 3.261 1.00 93.38 163 ARG A CA 1
ATOM 1175 C C . ARG A 1 163 ? -20.355 6.367 3.744 1.00 93.38 163 ARG A C 1
ATOM 1177 O O . ARG A 1 163 ? -21.337 6.130 4.442 1.00 93.38 163 ARG A O 1
ATOM 1184 N N . THR A 1 164 ? -20.085 7.573 3.246 1.00 92.50 164 THR A N 1
ATOM 1185 C CA . THR A 1 164 ? -20.894 8.768 3.537 1.00 92.50 164 THR A CA 1
ATOM 1186 C C . THR A 1 164 ? -22.365 8.558 3.151 1.00 92.50 164 THR A C 1
ATOM 1188 O O . THR A 1 164 ? -23.275 8.855 3.919 1.00 92.50 164 THR A O 1
ATOM 1191 N N . SER A 1 165 ? -22.627 7.967 1.982 1.00 89.81 165 SER A N 1
ATOM 1192 C CA . SER A 1 165 ? -23.996 7.701 1.510 1.00 89.81 165 SER A CA 1
ATOM 1193 C C . SER A 1 165 ? -24.752 6.675 2.372 1.00 89.81 165 SER A C 1
ATOM 1195 O O . SER A 1 165 ? -25.973 6.766 2.521 1.00 89.81 165 SER A O 1
ATOM 1197 N N . ARG A 1 166 ? -24.043 5.695 2.951 1.00 81.12 166 ARG A N 1
ATOM 1198 C CA . ARG A 1 166 ? -24.629 4.706 3.872 1.00 81.12 166 ARG A CA 1
ATOM 1199 C C . ARG A 1 166 ? -24.964 5.312 5.231 1.00 81.12 166 ARG A C 1
ATOM 1201 O O . ARG A 1 166 ? -25.989 4.951 5.792 1.00 81.12 166 ARG A O 1
ATOM 1208 N N . GLU A 1 167 ? -24.158 6.247 5.725 1.00 74.56 167 GLU A N 1
ATOM 1209 C CA . GLU A 1 167 ? -24.443 6.971 6.971 1.00 74.56 167 GLU A CA 1
ATOM 1210 C C . GLU A 1 167 ? -25.657 7.904 6.844 1.00 74.56 167 GLU A C 1
ATOM 1212 O O . GLU A 1 167 ? -26.401 8.092 7.804 1.00 74.56 167 GLU A O 1
ATOM 1217 N N . ILE A 1 168 ? -25.904 8.444 5.646 1.00 67.38 168 ILE A N 1
ATOM 1218 C CA . ILE A 1 168 ? -27.045 9.333 5.375 1.00 67.38 168 ILE A CA 1
ATOM 1219 C C . ILE A 1 168 ? -28.372 8.563 5.235 1.00 67.38 168 ILE A C 1
ATOM 1221 O O . ILE A 1 168 ? -29.436 9.167 5.357 1.00 67.38 168 ILE A O 1
ATOM 1225 N N . THR A 1 169 ? -28.354 7.245 5.009 1.00 55.62 169 THR A N 1
ATOM 1226 C CA . THR A 1 169 ? -29.583 6.441 4.884 1.00 55.62 169 THR A CA 1
ATOM 1227 C C . THR A 1 169 ? -29.967 5.848 6.251 1.00 55.62 169 THR A C 1
ATOM 1229 O O . THR A 1 169 ? -29.402 4.821 6.629 1.00 55.62 169 THR A O 1
ATOM 1232 N N . PRO A 1 170 ? -30.906 6.442 7.021 1.00 52.91 170 PRO A N 1
ATOM 1233 C CA . PRO A 1 170 ? -31.325 5.874 8.301 1.00 52.91 170 PRO A CA 1
ATOM 1234 C C . PRO A 1 170 ? -31.985 4.496 8.111 1.00 52.91 170 PRO A C 1
ATOM 1236 O O . PRO A 1 170 ? -32.581 4.241 7.058 1.00 52.91 170 PRO A O 1
ATOM 1239 N N . PRO A 1 171 ? -31.918 3.598 9.116 1.00 57.34 171 PRO A N 1
ATOM 1240 C CA . PRO A 1 171 ? -32.605 2.317 9.045 1.00 57.34 171 PRO A CA 1
ATOM 1241 C C . PRO A 1 171 ? -34.105 2.560 8.873 1.00 57.34 171 PRO A C 1
ATOM 1243 O O . PRO A 1 171 ? -34.708 3.333 9.618 1.00 57.34 171 PRO A O 1
ATOM 1246 N N . VAL A 1 172 ? -34.715 1.893 7.891 1.00 60.44 172 VAL A N 1
ATOM 1247 C CA . VAL A 1 172 ? -36.171 1.875 7.740 1.00 60.44 172 VAL A CA 1
ATOM 1248 C C . VAL A 1 172 ? -36.732 1.141 8.956 1.00 60.44 172 VAL A C 1
ATOM 1250 O O . VAL A 1 172 ? -36.732 -0.089 9.008 1.00 60.44 172 VAL A O 1
ATOM 1253 N N . THR A 1 173 ? -37.172 1.885 9.969 1.00 54.34 173 THR A N 1
ATOM 1254 C CA . THR A 1 173 ? -37.987 1.335 11.051 1.00 54.34 173 THR A CA 1
ATOM 1255 C C . THR A 1 173 ? -39.316 0.924 10.444 1.00 54.34 173 THR A C 1
ATOM 1257 O O . THR A 1 173 ? -40.165 1.766 10.153 1.00 54.34 173 THR A O 1
ATOM 1260 N N . ASN A 1 174 ? -39.477 -0.373 10.204 1.00 53.53 174 ASN A N 1
ATOM 1261 C CA . ASN A 1 174 ? -40.754 -0.942 9.812 1.00 53.53 174 ASN A CA 1
ATOM 1262 C C . ASN A 1 174 ? -41.633 -1.052 11.066 1.00 53.53 174 ASN A C 1
ATOM 1264 O O . ASN A 1 174 ? -41.729 -2.112 11.681 1.00 53.53 174 ASN A O 1
ATOM 1268 N N . GLU A 1 175 ? -42.212 0.071 11.487 1.00 56.69 175 GLU A N 1
ATOM 1269 C CA . GLU A 1 175 ? -43.357 0.059 12.389 1.00 56.69 175 GLU A CA 1
ATOM 1270 C C . GLU A 1 175 ? -44.652 0.002 11.571 1.00 56.69 175 GLU A C 1
ATOM 1272 O O . GLU A 1 175 ? -44.811 0.704 10.574 1.00 56.69 175 GLU A O 1
ATOM 1277 N N . ALA A 1 176 ? -45.585 -0.802 12.084 1.00 50.59 176 ALA A N 1
ATOM 1278 C CA . ALA A 1 176 ? -46.996 -0.910 11.719 1.00 50.59 176 ALA A CA 1
ATOM 1279 C C . ALA A 1 176 ? -47.360 -1.812 10.525 1.00 50.59 176 ALA A C 1
ATOM 1281 O O . ALA A 1 176 ? -47.445 -1.386 9.376 1.00 50.59 176 ALA A O 1
ATOM 1282 N N . GLN A 1 177 ? -47.709 -3.053 10.873 1.00 45.62 177 GLN A N 1
ATOM 1283 C CA . GLN A 1 177 ? -48.954 -3.766 10.526 1.00 45.62 177 GLN A CA 1
ATOM 1284 C C . GLN A 1 177 ? -48.866 -5.124 11.244 1.00 45.62 177 GLN A C 1
ATOM 1286 O O . GLN A 1 177 ? -47.938 -5.874 10.975 1.00 45.62 177 GLN A O 1
ATOM 1291 N N . GLY A 1 178 ? -49.707 -5.541 12.182 1.00 46.12 178 GLY A N 1
ATOM 1292 C CA . GLY A 1 178 ? -50.940 -5.073 12.806 1.00 46.12 178 GLY A CA 1
ATOM 1293 C C . GLY A 1 178 ? -51.379 -6.210 13.732 1.00 46.12 178 GLY A C 1
ATOM 1294 O O . GLY A 1 178 ? -51.052 -7.374 13.400 1.00 46.12 178 GLY A O 1
#

Sequence (178 aa):
FGLGVDYEIPGLDTITGSVPEGETPLERTEAGYGQGLDLASPFGMALVSAAAATGKTPVPVLISGHETTVSEDIPAPDPAMISQLQGMMASVVNTGTGRGMQQTGGQVYAKTGEAEINAGSHAWFTGYREDDIAFATLVVLGGGSETATAVTDHFFIRLDEMRTSREITPPVTNEAQG